Protein AF-A0A2H4TLI7-F1 (afdb_monomer_lite)

Foldseek 3Di:
DDDDPVVVLVVLVVVCVVPNLLVSLQVCLVVCVVVPHDPFPRDHPPSVVSSCRPNPDDVPDDDD

Secondary structure (DSSP, 8-state):
----HHHHHHHHHHHHHHH-HHHHHHHHHHHHHHTT--SS---TT-HHHHHHHHHT--TT----

InterPro domains:
  IPR037042 Transcriptional regulator YdaT-like superfamily [G3DSA:1.10.3600.10] (1-58)

Radius of gyration: 12.07 Å; chains: 1; bounding box: 34×25×28 Å

Sequence (64 aa):
MKIKHEHIESVLFALAAEKGQAWVANAITEEYLRQGGGELPLVPGKDWNNQQNIYLNRPGNPGD

pLDDT: mean 86.2, std 13.93, range [42.06, 98.06]

Organism: Escherichia coli (NCBI:txid562)

Structure (mmCIF, N/CA/C/O backbone):
data_AF-A0A2H4TLI7-F1
#
_entry.id   AF-A0A2H4TLI7-F1
#
loop_
_atom_site.group_PDB
_atom_site.id
_atom_site.type_symbol
_atom_site.label_atom_id
_atom_site.label_alt_id
_atom_site.label_comp_id
_atom_site.label_asym_id
_atom_site.label_entity_id
_atom_site.label_seq_id
_atom_site.pdbx_PDB_ins_code
_atom_site.Cartn_x
_atom_site.Cartn_y
_atom_site.Cartn_z
_atom_site.occupancy
_atom_site.B_iso_or_equiv
_atom_site.auth_seq_id
_atom_site.auth_comp_id
_atom_site.auth_asym_id
_atom_site.auth_atom_id
_atom_site.pdbx_PDB_model_num
ATOM 1 N N . MET A 1 1 ? -19.417 -10.274 8.312 1.00 63.28 1 MET A N 1
ATOM 2 C CA . MET A 1 1 ? -18.396 -11.140 7.676 1.00 63.28 1 MET A CA 1
ATOM 3 C C . MET A 1 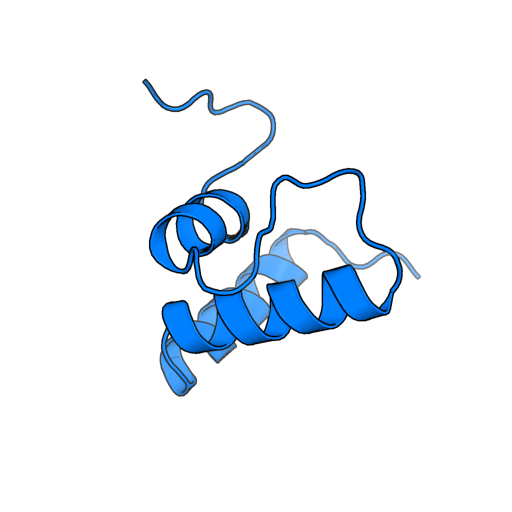1 ? -17.028 -10.563 8.023 1.00 63.28 1 MET A C 1
ATOM 5 O O . MET A 1 1 ? -16.905 -9.348 7.958 1.00 63.28 1 MET A O 1
ATOM 9 N N . LYS A 1 2 ? -16.043 -11.366 8.445 1.00 83.75 2 LYS A N 1
ATOM 10 C CA . LYS A 1 2 ? -14.667 -10.888 8.672 1.00 83.75 2 LYS A CA 1
ATOM 11 C C . LYS A 1 2 ? -13.782 -11.426 7.552 1.00 83.75 2 LYS A C 1
ATOM 13 O O . LYS A 1 2 ? -13.752 -12.636 7.343 1.00 83.75 2 LYS A O 1
ATOM 18 N N . ILE A 1 3 ? -13.110 -10.540 6.826 1.00 87.69 3 ILE A N 1
ATOM 19 C CA . ILE A 1 3 ? -12.103 -10.930 5.836 1.00 87.69 3 ILE A CA 1
ATOM 20 C C . ILE A 1 3 ? -10.828 -11.274 6.609 1.00 87.69 3 ILE A C 1
ATOM 22 O O . ILE A 1 3 ? -10.427 -10.530 7.504 1.00 87.69 3 ILE A O 1
ATOM 26 N N . LYS A 1 4 ? -10.216 -12.420 6.306 1.00 91.06 4 LYS A N 1
ATOM 27 C CA . LYS A 1 4 ? -8.943 -12.810 6.916 1.00 91.06 4 LYS A CA 1
ATOM 28 C C . LYS A 1 4 ? -7.785 -12.052 6.273 1.00 91.06 4 LYS A C 1
ATOM 30 O O . LYS A 1 4 ? -7.799 -11.828 5.066 1.00 91.06 4 LYS A O 1
ATOM 35 N N . HIS A 1 5 ? -6.757 -11.749 7.062 1.00 88.38 5 HIS A N 1
ATOM 36 C CA . HIS A 1 5 ? -5.552 -11.067 6.588 1.00 88.38 5 HIS A CA 1
ATOM 37 C C . HIS A 1 5 ? -4.882 -11.792 5.407 1.00 88.38 5 HIS A C 1
ATOM 39 O O . HIS A 1 5 ? -4.591 -11.162 4.400 1.00 88.38 5 HIS A O 1
ATOM 45 N N . GLU A 1 6 ? -4.767 -13.123 5.473 1.00 90.69 6 GLU A N 1
ATOM 46 C CA . GLU A 1 6 ? -4.165 -13.960 4.418 1.00 90.69 6 GLU A CA 1
ATOM 47 C C . GLU A 1 6 ? -4.847 -13.810 3.042 1.00 90.69 6 GLU A C 1
ATOM 49 O O . GLU A 1 6 ? -4.198 -13.863 1.996 1.00 90.69 6 GLU A O 1
ATOM 54 N N . HIS A 1 7 ? -6.163 -13.570 3.025 1.00 92.94 7 HIS A N 1
ATOM 55 C CA . HIS A 1 7 ? -6.899 -13.328 1.784 1.00 92.94 7 HIS A CA 1
ATOM 56 C C . HIS A 1 7 ? -6.624 -11.924 1.234 1.00 92.94 7 HIS A C 1
ATOM 58 O O . HIS A 1 7 ? -6.548 -11.750 0.021 1.00 92.94 7 HIS A O 1
ATOM 64 N N . ILE A 1 8 ? -6.453 -10.935 2.117 1.00 92.00 8 ILE A N 1
ATOM 65 C CA . ILE A 1 8 ? -6.093 -9.565 1.732 1.00 92.00 8 ILE A CA 1
ATOM 66 C C . ILE A 1 8 ? -4.678 -9.551 1.151 1.00 92.00 8 ILE A C 1
ATOM 68 O O . ILE A 1 8 ? -4.494 -9.013 0.065 1.00 92.00 8 ILE A O 1
ATOM 72 N N . GLU A 1 9 ? -3.708 -10.197 1.810 1.00 92.38 9 GLU A N 1
ATOM 73 C CA . GLU A 1 9 ? -2.334 -10.334 1.301 1.00 92.38 9 GLU A CA 1
ATOM 74 C C . GLU A 1 9 ? -2.319 -11.008 -0.079 1.00 92.38 9 GLU A C 1
ATOM 76 O O . GLU A 1 9 ? -1.695 -10.497 -1.006 1.00 92.38 9 GLU A O 1
ATOM 81 N N . SER A 1 10 ? -3.058 -12.111 -0.252 1.00 94.56 10 SER A N 1
ATOM 82 C CA . SER A 1 10 ? -3.108 -12.834 -1.532 1.00 94.56 10 SER A CA 1
ATOM 83 C C . SER A 1 10 ? -3.611 -11.955 -2.682 1.00 94.56 10 SER A C 1
ATOM 85 O O . SER A 1 10 ? -3.010 -11.933 -3.756 1.00 94.56 10 SER A O 1
ATOM 87 N N . VAL A 1 11 ? -4.692 -11.200 -2.461 1.00 95.19 11 VAL A N 1
ATOM 88 C CA . VAL A 1 11 ? -5.252 -10.295 -3.479 1.00 95.19 11 VAL A CA 1
ATOM 89 C C . VAL A 1 11 ? -4.334 -9.095 -3.719 1.00 95.19 11 VAL A C 1
ATOM 91 O O . VAL A 1 11 ? -4.131 -8.705 -4.868 1.00 95.19 11 VAL A O 1
ATOM 94 N N . LEU A 1 12 ? -3.740 -8.539 -2.660 1.00 95.06 12 LEU A N 1
ATOM 95 C CA . LEU A 1 12 ? -2.799 -7.424 -2.744 1.00 95.06 12 LEU A CA 1
ATOM 96 C C . LEU A 1 12 ? -1.572 -7.792 -3.592 1.00 95.06 12 LEU A C 1
ATOM 98 O O . LEU A 1 12 ? -1.209 -7.044 -4.500 1.00 95.06 12 LEU A O 1
ATOM 102 N N . PHE A 1 13 ? -0.967 -8.959 -3.352 1.00 95.25 13 PHE A N 1
ATOM 103 C CA . PHE A 1 13 ? 0.181 -9.426 -4.131 1.00 95.25 13 PHE A CA 1
ATOM 104 C C . PHE A 1 13 ? -0.190 -9.797 -5.568 1.00 95.25 13 PHE A C 1
ATOM 106 O O . PHE A 1 13 ? 0.575 -9.489 -6.480 1.00 95.25 13 PHE A O 1
ATOM 113 N N . ALA A 1 14 ? -1.363 -10.397 -5.797 1.00 97.31 14 ALA A N 1
ATOM 114 C CA . ALA A 1 14 ? -1.838 -10.678 -7.151 1.00 97.31 14 ALA A CA 1
ATOM 115 C C . ALA A 1 14 ? -2.011 -9.386 -7.970 1.00 97.31 14 ALA A C 1
ATOM 117 O O . ALA A 1 14 ? -1.549 -9.303 -9.107 1.00 97.31 14 ALA A O 1
ATOM 118 N N . LEU A 1 15 ? -2.603 -8.348 -7.373 1.00 97.19 15 LEU A N 1
ATOM 119 C CA . LEU A 1 15 ? -2.776 -7.056 -8.032 1.00 97.19 15 LEU A CA 1
ATOM 120 C C . LEU A 1 15 ? -1.433 -6.347 -8.271 1.00 97.19 15 LEU A C 1
ATOM 122 O O . LEU A 1 15 ? -1.224 -5.756 -9.330 1.00 97.19 15 LEU A O 1
ATOM 126 N N . ALA A 1 16 ? -0.501 -6.436 -7.317 1.00 95.94 16 ALA A N 1
ATOM 127 C CA . ALA A 1 16 ? 0.851 -5.904 -7.474 1.00 95.94 16 ALA A CA 1
ATOM 128 C C . ALA A 1 16 ? 1.624 -6.610 -8.598 1.00 95.94 16 ALA A C 1
ATOM 130 O O . ALA A 1 16 ? 2.353 -5.947 -9.335 1.00 95.94 16 ALA A O 1
ATOM 131 N N . ALA A 1 17 ? 1.440 -7.922 -8.766 1.00 96.62 17 ALA A N 1
ATOM 132 C CA . ALA A 1 17 ? 2.023 -8.676 -9.873 1.00 96.62 17 ALA A CA 1
ATOM 133 C C . ALA A 1 17 ? 1.455 -8.245 -11.237 1.00 96.62 17 ALA A C 1
ATOM 135 O O . ALA A 1 17 ? 2.177 -8.261 -12.230 1.00 96.62 17 ALA A O 1
ATOM 136 N N . GLU A 1 18 ? 0.187 -7.826 -11.291 1.00 98.06 18 GLU A N 1
ATOM 137 C CA . GLU A 1 18 ? -0.458 -7.372 -12.527 1.00 98.06 18 GLU A CA 1
ATOM 138 C C . GLU A 1 18 ? -0.110 -5.918 -12.895 1.00 98.06 18 GLU A C 1
ATOM 140 O O . GLU A 1 18 ? 0.137 -5.612 -14.062 1.00 98.06 18 GLU A O 1
ATOM 145 N N . LYS A 1 19 ? -0.129 -5.001 -11.920 1.00 96.38 19 LYS A N 1
ATOM 146 C CA . LYS A 1 19 ? -0.049 -3.544 -12.160 1.00 96.38 19 LYS A CA 1
ATOM 147 C C . LYS A 1 19 ? 1.259 -2.898 -11.705 1.00 96.38 19 LYS A C 1
ATOM 149 O O . LYS A 1 19 ? 1.508 -1.737 -12.021 1.00 96.38 19 LYS A O 1
ATOM 154 N N . GLY A 1 20 ? 2.087 -3.628 -10.968 1.00 94.81 20 GLY A N 1
ATOM 155 C CA . GLY A 1 20 ? 3.265 -3.102 -10.292 1.00 94.81 20 GLY A CA 1
ATOM 156 C C . GLY A 1 20 ? 2.949 -2.587 -8.886 1.00 94.81 20 GLY A C 1
ATOM 157 O O . GLY A 1 20 ? 1.948 -1.909 -8.642 1.00 94.81 20 GLY A O 1
ATOM 158 N N . GLN A 1 21 ? 3.851 -2.882 -7.951 1.00 93.31 21 GLN A N 1
ATOM 159 C CA . GLN A 1 21 ? 3.702 -2.562 -6.529 1.00 93.31 21 GLN A CA 1
ATOM 160 C C . GLN A 1 21 ? 3.530 -1.054 -6.267 1.00 93.31 21 GLN A C 1
ATOM 162 O O . GLN A 1 21 ? 2.702 -0.668 -5.441 1.00 93.31 21 GLN A O 1
ATOM 167 N N . ALA A 1 22 ? 4.258 -0.208 -7.006 1.00 92.00 22 ALA A N 1
ATOM 168 C CA . ALA A 1 22 ? 4.179 1.250 -6.903 1.00 92.00 22 ALA A CA 1
ATOM 169 C C . ALA A 1 22 ? 2.797 1.793 -7.288 1.00 92.00 22 ALA A C 1
ATOM 171 O O . ALA A 1 22 ? 2.231 2.607 -6.562 1.00 92.00 22 ALA A O 1
ATOM 172 N N . TRP A 1 23 ? 2.223 1.291 -8.386 1.00 94.12 23 TRP A N 1
ATOM 173 C CA . TRP A 1 23 ? 0.893 1.703 -8.833 1.00 94.12 23 TRP A CA 1
ATOM 174 C C . TRP A 1 23 ? -0.171 1.352 -7.789 1.00 94.12 23 TRP A C 1
ATOM 176 O O . TRP A 1 23 ? -0.976 2.199 -7.407 1.00 94.12 23 TRP A O 1
ATOM 186 N N . VAL A 1 24 ? -0.128 0.123 -7.267 1.00 94.94 24 VAL A N 1
ATOM 187 C CA . VAL A 1 24 ? -1.075 -0.348 -6.247 1.00 94.94 24 VAL A CA 1
ATOM 188 C C . VAL A 1 24 ? -0.924 0.432 -4.942 1.00 94.94 24 VAL A C 1
ATOM 190 O O . VAL A 1 24 ? -1.924 0.825 -4.346 1.00 94.94 24 VAL A O 1
ATOM 193 N N . ALA A 1 25 ? 0.311 0.703 -4.510 1.00 93.81 25 ALA A N 1
ATOM 194 C CA . ALA A 1 25 ? 0.565 1.512 -3.322 1.00 93.81 25 ALA A CA 1
ATOM 195 C C . ALA A 1 25 ? 0.008 2.935 -3.467 1.00 93.81 25 ALA A C 1
ATOM 197 O O . ALA A 1 25 ? -0.562 3.459 -2.508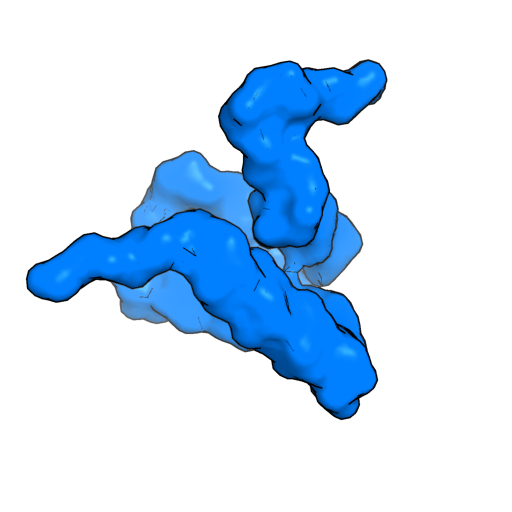 1.00 93.81 25 ALA A O 1
ATOM 198 N N . ASN A 1 26 ? 0.126 3.542 -4.652 1.00 93.62 26 ASN A N 1
ATOM 199 C CA . ASN A 1 26 ? -0.446 4.859 -4.907 1.00 93.62 26 ASN A CA 1
ATOM 200 C C . ASN A 1 26 ? -1.983 4.819 -4.904 1.00 93.62 26 ASN A C 1
ATOM 202 O O . ASN A 1 26 ? -2.601 5.606 -4.195 1.00 93.62 26 ASN A O 1
ATOM 206 N N . ALA A 1 27 ? -2.597 3.846 -5.585 1.00 94.19 27 ALA A N 1
ATOM 207 C CA . ALA A 1 27 ? -4.053 3.684 -5.606 1.00 94.19 27 ALA A CA 1
ATOM 208 C C . ALA A 1 27 ? -4.648 3.484 -4.197 1.00 94.19 27 ALA A C 1
ATOM 210 O O . ALA A 1 27 ? -5.654 4.100 -3.847 1.00 94.19 27 ALA A O 1
ATOM 211 N N . ILE A 1 28 ? -3.999 2.668 -3.356 1.00 94.25 28 ILE A N 1
ATOM 212 C CA . ILE A 1 28 ? -4.388 2.484 -1.949 1.00 94.25 28 ILE A CA 1
ATOM 213 C C . ILE A 1 28 ? -4.218 3.786 -1.163 1.00 94.25 28 ILE A C 1
ATOM 215 O O . ILE A 1 28 ? -5.089 4.134 -0.371 1.00 94.25 28 ILE A O 1
ATOM 219 N N . THR A 1 29 ? -3.116 4.508 -1.375 1.00 94.06 29 THR A N 1
ATOM 220 C CA . THR A 1 29 ? -2.837 5.773 -0.680 1.00 94.06 29 THR A CA 1
ATOM 221 C C . THR A 1 29 ? -3.876 6.841 -1.019 1.00 94.06 29 THR A C 1
ATOM 223 O O . THR A 1 29 ? -4.404 7.487 -0.116 1.00 94.06 29 THR A O 1
ATOM 226 N N . GLU A 1 30 ? -4.204 7.011 -2.298 1.00 94.25 30 GLU A N 1
ATOM 227 C CA . GLU A 1 30 ? -5.221 7.958 -2.763 1.00 94.25 30 GLU A CA 1
ATOM 228 C C . GLU A 1 30 ? -6.595 7.640 -2.168 1.00 94.25 30 GLU A C 1
ATOM 230 O O . GLU A 1 30 ? -7.255 8.523 -1.620 1.00 94.25 30 GLU A O 1
ATOM 235 N N . GLU A 1 31 ? -7.001 6.371 -2.211 1.00 95.38 31 GLU A N 1
ATOM 236 C CA . GLU A 1 31 ? -8.291 5.933 -1.682 1.00 95.38 31 GLU A CA 1
ATOM 237 C C . GLU A 1 31 ? -8.366 6.062 -0.154 1.00 95.38 31 GLU A C 1
ATOM 239 O O . GLU A 1 31 ? -9.367 6.536 0.385 1.00 95.38 31 GLU A O 1
ATOM 244 N N . TYR A 1 32 ? -7.292 5.709 0.552 1.00 94.56 32 TYR A N 1
ATOM 245 C CA . TYR A 1 32 ? -7.181 5.873 1.999 1.00 94.56 32 TYR A CA 1
ATOM 246 C C . TYR A 1 32 ? -7.357 7.338 2.423 1.00 94.56 32 TYR A C 1
ATOM 248 O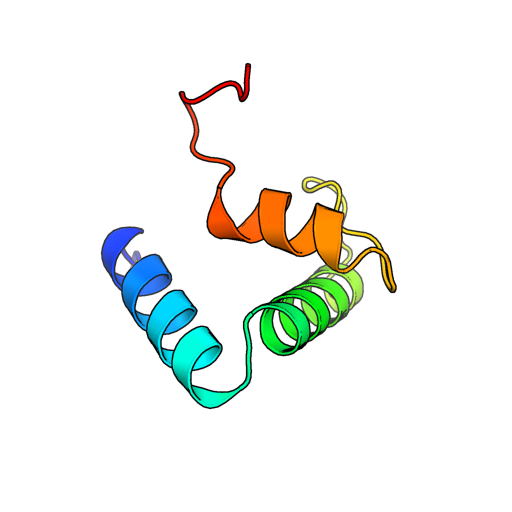 O . TYR A 1 32 ? -8.106 7.637 3.355 1.00 94.56 32 TYR A O 1
ATOM 256 N N . LEU A 1 33 ? -6.727 8.267 1.700 1.00 93.88 33 LEU A N 1
ATOM 257 C CA . LEU A 1 33 ? -6.860 9.702 1.957 1.00 93.88 33 LEU A CA 1
ATOM 258 C C . LEU A 1 33 ? -8.245 10.226 1.580 1.00 93.88 33 LEU A C 1
ATOM 260 O O . LEU A 1 33 ? -8.808 11.041 2.310 1.00 93.88 33 LEU A O 1
ATOM 264 N N . ARG A 1 34 ? -8.835 9.720 0.492 1.00 94.62 34 ARG A N 1
ATOM 265 C CA . ARG A 1 34 ? -10.215 10.037 0.097 1.00 94.62 34 ARG A CA 1
ATOM 266 C C . ARG A 1 34 ? -11.228 9.638 1.175 1.00 94.62 34 ARG A C 1
ATOM 268 O O . ARG A 1 34 ? -12.251 10.303 1.319 1.00 94.62 34 ARG A O 1
ATOM 275 N N . GLN A 1 35 ? -10.947 8.579 1.935 1.00 95.88 35 GLN A N 1
ATOM 276 C CA . GLN A 1 35 ? -11.769 8.122 3.062 1.00 95.88 35 GLN A CA 1
ATOM 277 C C . GLN A 1 35 ? -11.490 8.864 4.384 1.00 95.88 35 GLN A C 1
ATOM 279 O O . GLN A 1 35 ? -12.158 8.593 5.379 1.00 95.88 35 GLN A O 1
ATOM 284 N N . GLY A 1 36 ? -10.555 9.820 4.400 1.00 92.94 36 GLY A N 1
ATOM 285 C CA . GLY A 1 36 ? -10.237 10.661 5.559 1.00 92.94 36 GLY A CA 1
ATOM 286 C C . GLY A 1 36 ? -8.862 10.404 6.183 1.00 92.94 36 GLY A C 1
ATOM 287 O O . GLY A 1 36 ? -8.375 11.260 6.918 1.00 92.94 36 GLY A O 1
ATOM 288 N N . GLY A 1 37 ? -8.198 9.292 5.850 1.00 91.94 37 GLY A N 1
ATOM 289 C CA . GLY A 1 37 ? -6.850 8.968 6.327 1.00 91.94 37 GLY A CA 1
ATOM 290 C C . GLY A 1 37 ? -6.693 8.942 7.861 1.00 91.94 37 GLY A C 1
ATOM 291 O O . GLY A 1 37 ? -7.652 8.710 8.591 1.00 91.94 37 GLY A O 1
ATOM 292 N N . GLY A 1 38 ? -5.467 9.185 8.356 1.00 87.25 38 GLY A N 1
ATOM 293 C CA . GLY A 1 38 ? -5.178 9.428 9.782 1.00 87.25 38 GLY A CA 1
ATOM 294 C C . GLY A 1 38 ? -4.224 8.447 10.483 1.00 87.25 38 GLY A C 1
ATOM 295 O O . GLY A 1 38 ? -3.191 8.866 10.992 1.00 87.25 38 GLY A O 1
ATOM 296 N N . GLU A 1 39 ? -4.550 7.158 10.527 1.00 86.56 39 GLU A N 1
ATOM 297 C CA . GLU A 1 39 ? -3.835 6.155 11.341 1.00 86.56 39 GLU A CA 1
ATOM 298 C C . GLU A 1 39 ? -2.511 5.664 10.732 1.00 86.56 39 GLU A C 1
ATOM 300 O O . GLU A 1 39 ? -1.529 5.445 11.439 1.00 86.56 39 GLU A O 1
ATOM 305 N N . LEU A 1 40 ? -2.473 5.486 9.413 1.00 86.62 40 LEU A N 1
ATOM 306 C CA . LEU A 1 40 ? -1.302 5.056 8.657 1.00 86.62 40 LEU A CA 1
ATOM 307 C C . LEU A 1 40 ? -0.525 6.251 8.077 1.00 86.62 40 LEU A C 1
ATOM 309 O O . LEU A 1 40 ? -1.144 7.177 7.540 1.00 86.62 40 LEU A O 1
ATOM 313 N N . PRO A 1 41 ? 0.823 6.205 8.083 1.00 88.38 41 PRO A N 1
ATOM 314 C CA . PRO A 1 41 ? 1.684 7.238 7.508 1.00 88.38 41 PRO A CA 1
ATOM 315 C C . PRO A 1 41 ? 1.783 7.101 5.975 1.00 88.38 41 PRO A C 1
ATOM 317 O O . PRO A 1 41 ? 2.862 6.869 5.426 1.00 88.38 41 PRO A O 1
ATOM 320 N N . LEU A 1 42 ? 0.646 7.206 5.280 1.00 90.31 42 LEU A N 1
ATOM 321 C CA . LEU A 1 42 ? 0.567 7.170 3.816 1.00 90.31 42 LEU A CA 1
ATOM 322 C C . LEU A 1 42 ? 0.466 8.589 3.253 1.00 90.31 42 LEU A C 1
ATOM 324 O O . LEU A 1 42 ? -0.382 9.374 3.678 1.00 90.31 42 LEU A O 1
ATOM 328 N N . VAL A 1 43 ? 1.336 8.921 2.296 1.00 89.75 43 VAL A N 1
ATOM 329 C CA . VAL A 1 43 ? 1.460 10.282 1.742 1.00 89.75 43 VAL A CA 1
ATOM 330 C C . VAL A 1 43 ? 1.506 10.232 0.211 1.00 89.75 43 VAL A C 1
ATOM 332 O O . VAL A 1 43 ? 2.316 9.476 -0.324 1.00 89.75 43 VAL A O 1
ATOM 335 N N . PRO A 1 44 ? 0.715 11.033 -0.529 1.00 84.31 44 PRO A N 1
ATOM 336 C CA . PRO A 1 44 ? 0.752 11.026 -1.993 1.00 84.31 44 PRO A CA 1
ATOM 337 C C . PRO A 1 44 ? 2.154 11.332 -2.534 1.00 84.31 44 PRO A C 1
ATOM 339 O O . PRO A 1 44 ? 2.850 12.205 -2.012 1.00 84.31 44 PRO A O 1
ATOM 342 N N . GLY A 1 45 ? 2.582 10.607 -3.570 1.00 83.06 45 GLY A N 1
ATOM 343 C CA . GLY A 1 45 ? 3.895 10.785 -4.206 1.00 83.06 45 GLY A CA 1
ATOM 344 C C . G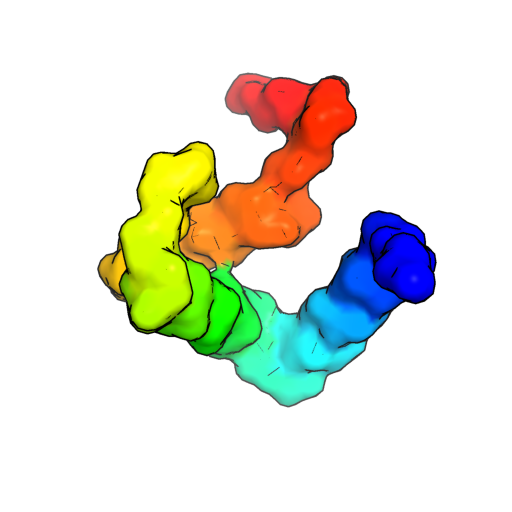LY A 1 45 ? 5.099 10.290 -3.390 1.00 83.06 45 GLY A C 1
ATOM 345 O O . GLY A 1 45 ? 6.242 10.481 -3.806 1.00 83.06 45 GLY A O 1
ATOM 346 N N . LYS A 1 46 ? 4.886 9.652 -2.229 1.00 88.25 46 LYS A N 1
ATOM 347 C CA . LYS A 1 46 ? 5.930 8.981 -1.428 1.00 88.25 46 LYS A CA 1
ATOM 348 C C . LYS A 1 46 ? 5.942 7.470 -1.697 1.00 88.25 46 LYS A C 1
ATOM 350 O O . LYS A 1 46 ? 5.923 6.662 -0.770 1.00 88.25 46 LYS A O 1
ATOM 355 N N . ASP A 1 47 ? 5.992 7.090 -2.972 1.00 84.62 47 ASP A N 1
ATOM 356 C CA . ASP A 1 47 ? 5.712 5.725 -3.442 1.00 84.62 47 ASP A CA 1
ATOM 357 C C . ASP A 1 47 ? 6.585 4.656 -2.785 1.00 84.62 47 ASP A C 1
ATOM 359 O O . ASP A 1 47 ? 6.089 3.584 -2.450 1.00 84.62 47 ASP A O 1
ATOM 363 N N . TRP A 1 48 ? 7.873 4.930 -2.560 1.00 86.75 48 TRP A N 1
ATOM 364 C CA . TRP A 1 48 ? 8.766 3.987 -1.880 1.00 86.75 48 TRP A CA 1
ATOM 365 C C . TRP A 1 48 ? 8.339 3.733 -0.427 1.00 86.75 48 TRP A C 1
ATOM 367 O O . TRP A 1 48 ? 8.180 2.586 -0.016 1.00 86.75 48 TRP A O 1
ATOM 377 N N . ASN A 1 49 ? 8.091 4.792 0.348 1.00 89.06 49 ASN A N 1
ATOM 378 C CA . ASN A 1 49 ? 7.665 4.673 1.745 1.00 89.06 49 ASN A CA 1
ATOM 379 C C . ASN A 1 49 ? 6.280 4.030 1.866 1.00 89.06 49 ASN A C 1
ATOM 381 O O . ASN A 1 49 ? 6.081 3.175 2.724 1.00 89.06 49 ASN A O 1
ATOM 385 N N . ASN A 1 50 ? 5.341 4.392 0.991 1.00 90.31 50 ASN A N 1
ATOM 386 C CA . ASN A 1 50 ? 4.004 3.804 1.001 1.00 90.31 50 ASN A CA 1
ATOM 387 C C . ASN A 1 50 ? 4.056 2.310 0.673 1.00 90.31 50 ASN A C 1
ATOM 389 O O . ASN A 1 50 ? 3.361 1.525 1.306 1.00 90.31 50 ASN A O 1
ATOM 393 N N . GLN A 1 51 ? 4.921 1.893 -0.256 1.00 90.44 51 GLN A N 1
ATOM 394 C CA . GLN A 1 51 ? 5.149 0.475 -0.529 1.00 90.44 51 GLN A CA 1
ATOM 395 C C . GLN A 1 51 ? 5.684 -0.266 0.705 1.00 90.44 51 GLN A C 1
ATOM 397 O O . GLN A 1 51 ? 5.183 -1.331 1.046 1.00 90.44 51 GLN A O 1
ATOM 402 N N . GLN A 1 52 ? 6.646 0.297 1.430 1.00 88.62 52 GLN A N 1
ATOM 403 C CA . GLN A 1 52 ? 7.133 -0.322 2.669 1.00 88.62 52 GLN A CA 1
ATOM 404 C C . GLN A 1 52 ? 6.012 -0.423 3.722 1.00 88.62 52 GLN A C 1
ATOM 406 O O . GLN A 1 52 ? 5.760 -1.491 4.280 1.00 88.62 52 GLN A O 1
ATOM 411 N N . ASN A 1 53 ? 5.264 0.662 3.920 1.00 87.44 53 ASN A N 1
ATOM 412 C CA . ASN A 1 53 ? 4.183 0.725 4.902 1.00 87.44 53 ASN A CA 1
ATOM 413 C C . ASN A 1 53 ? 3.000 -0.203 4.576 1.00 87.44 53 ASN A C 1
ATOM 415 O O . ASN A 1 53 ? 2.340 -0.669 5.498 1.00 87.44 53 ASN A O 1
ATOM 419 N N . ILE A 1 54 ? 2.727 -0.470 3.296 1.00 89.12 54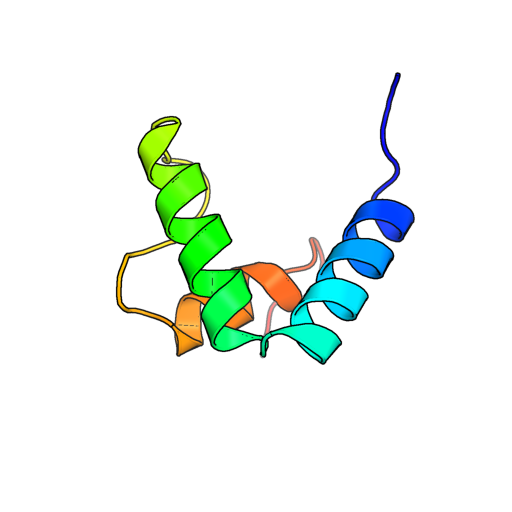 ILE A N 1
ATOM 420 C CA . ILE A 1 54 ? 1.601 -1.312 2.857 1.00 89.12 54 ILE A CA 1
ATOM 421 C C . ILE A 1 54 ? 1.977 -2.796 2.822 1.00 89.12 54 ILE A C 1
ATOM 423 O O . ILE A 1 54 ? 1.162 -3.637 3.191 1.00 89.12 54 ILE A O 1
ATOM 427 N N . TYR A 1 55 ? 3.188 -3.134 2.374 1.00 87.69 55 TYR A N 1
ATOM 428 C CA . TYR A 1 55 ? 3.557 -4.527 2.099 1.00 87.69 55 TYR A CA 1
ATOM 429 C C . TYR A 1 55 ? 4.422 -5.173 3.188 1.00 87.69 55 TYR A C 1
ATOM 431 O O . TYR A 1 55 ? 4.476 -6.399 3.256 1.00 87.69 55 TYR A O 1
ATOM 439 N N . LEU A 1 56 ? 5.126 -4.385 4.008 1.00 79.69 56 LEU A N 1
ATOM 440 C CA . LEU A 1 56 ? 6.168 -4.901 4.908 1.00 79.69 56 LEU A CA 1
ATOM 441 C C . LEU A 1 56 ? 5.917 -4.607 6.390 1.00 79.69 56 LEU A C 1
ATOM 443 O O . LEU A 1 56 ? 6.417 -5.348 7.237 1.00 79.69 56 LEU A O 1
ATOM 447 N N . ASN A 1 57 ? 5.098 -3.604 6.725 1.00 68.56 57 ASN A N 1
ATOM 448 C CA . ASN A 1 57 ? 4.702 -3.366 8.113 1.00 68.56 57 ASN A CA 1
ATOM 449 C C . ASN A 1 57 ? 3.731 -4.449 8.598 1.00 68.56 57 ASN A C 1
ATOM 451 O O . ASN A 1 57 ? 2.513 -4.356 8.443 1.00 68.56 57 ASN A O 1
ATOM 455 N N . ARG A 1 58 ? 4.293 -5.473 9.241 1.00 58.25 58 ARG A N 1
ATOM 456 C CA . ARG A 1 58 ? 3.550 -6.436 10.053 1.00 58.25 58 ARG A CA 1
ATOM 457 C C . ARG A 1 58 ? 3.610 -6.024 11.523 1.00 58.25 58 ARG A C 1
ATOM 459 O O . ARG A 1 58 ? 4.687 -5.665 12.002 1.00 58.25 58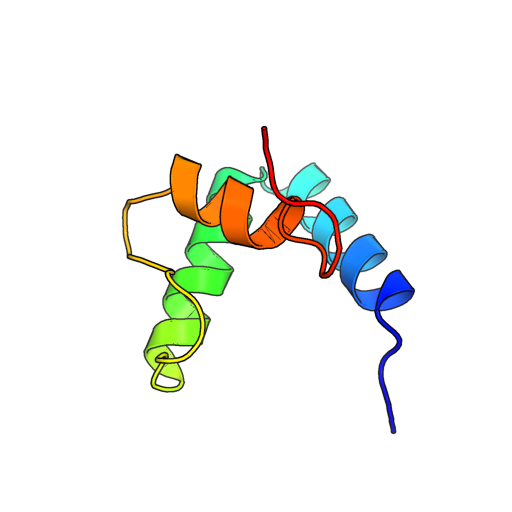 ARG A O 1
ATOM 466 N N . PRO A 1 59 ? 2.507 -6.137 12.282 1.00 49.34 59 PRO A N 1
ATOM 467 C CA . PRO A 1 59 ? 2.590 -6.052 13.733 1.00 49.34 59 PRO A CA 1
ATOM 468 C C . PRO A 1 59 ? 3.535 -7.153 14.240 1.00 49.34 59 PRO A C 1
ATOM 470 O O . PRO A 1 59 ? 3.247 -8.338 14.090 1.00 49.34 59 PRO A O 1
ATOM 473 N N . GLY A 1 60 ? 4.683 -6.748 14.794 1.00 51.41 60 GLY A N 1
ATOM 474 C CA . GLY A 1 60 ? 5.708 -7.648 15.339 1.00 51.41 60 GLY A CA 1
ATOM 475 C C . GLY A 1 60 ? 7.010 -7.762 14.539 1.00 51.41 60 GLY A C 1
ATOM 476 O O . GLY A 1 60 ? 7.892 -8.493 14.974 1.00 51.41 60 GLY A O 1
ATOM 477 N N . ASN A 1 61 ? 7.163 -7.045 13.422 1.00 48.34 61 ASN A N 1
ATOM 478 C CA . ASN A 1 61 ? 8.439 -6.959 12.710 1.00 48.34 61 ASN A CA 1
ATOM 479 C C . ASN A 1 61 ? 8.894 -5.492 12.670 1.00 48.34 61 ASN A C 1
ATOM 481 O O . ASN A 1 61 ? 8.555 -4.787 11.718 1.00 48.34 61 ASN A O 1
ATOM 485 N N . PRO A 1 62 ? 9.570 -4.985 13.721 1.00 46.53 62 PRO A N 1
ATOM 486 C CA . PRO A 1 62 ? 10.224 -3.695 13.614 1.00 46.53 62 PRO A CA 1
ATOM 487 C C . PRO A 1 62 ? 11.339 -3.891 12.588 1.00 46.53 62 PRO A C 1
ATOM 489 O O . PRO A 1 62 ? 12.208 -4.736 12.782 1.00 46.53 62 PRO A O 1
ATOM 492 N N . GLY A 1 63 ? 11.250 -3.197 11.455 1.00 57.62 63 GLY A N 1
ATOM 493 C CA . GLY A 1 63 ? 12.392 -3.105 10.554 1.00 57.62 63 GLY A CA 1
ATOM 494 C C . GLY A 1 63 ? 13.608 -2.635 11.352 1.00 57.62 63 GLY A C 1
ATOM 495 O O . GLY A 1 63 ? 13.455 -1.746 12.193 1.00 57.62 63 GLY A O 1
ATOM 496 N N . ASP A 1 64 ? 14.741 -3.300 11.127 1.00 42.06 64 ASP A N 1
ATOM 497 C CA . ASP A 1 64 ? 16.050 -3.022 11.733 1.00 42.06 64 ASP A CA 1
ATOM 498 C C . ASP A 1 64 ? 16.389 -1.521 11.841 1.00 42.06 64 ASP A C 1
ATOM 500 O O . ASP A 1 64 ? 16.093 -0.760 10.885 1.00 42.06 64 ASP A O 1
#